Protein AF-A0A524M141-F1 (afdb_monomer_lite)

Secondary structure (DSSP, 8-state):
-HHHHHHTTPPPSS--SHHHHHHHHHHHHHHHHHHHHHS---TTTTHHHHHHHHHHHHHHHHHHHHHHHHHH-STTHHHHHHHHHHHHHHHHHHHHHHHHHHHHHHHHHSS----S-SS--S--GGGGG---

Foldseek 3Di:
DVLVVLCPPPDDPDDDDLLVVLQVLLVVLLVQLVCLQPVVDCPCLQVLLVSLLVLVVSLVVLLVVLVVVCVPDVPCVSVSVSSNVSSVVSSVSSVVSQVSNQVSCCVNPVDGDHGNPPRDDDDPCVVVVPPD

Sequence (132 aa):
MEIVTLSDGLDHFKDLVSLPYLSEIATTALSVSVRAVLEEDLSEIDELEKLEAQSDNEATEMFQEIATYLNNRRDISNIAMLYVIVGRYFERAADQAIRIAESAIYLVTGERKKLGFAYKGVDDISDLLIDI

pLDDT: mean 87.93, std 16.06, range [34.84, 98.38]

Radius of gyration: 16.92 Å; chains: 1; bounding box: 42×27×49 Å

Structure (mmCIF, N/CA/C/O backbone):
data_AF-A0A524M141-F1
#
_entry.id   AF-A0A524M141-F1
#
loop_
_atom_site.group_PDB
_atom_site.id
_atom_site.type_symbol
_atom_site.label_atom_id
_atom_site.label_alt_id
_atom_site.label_comp_id
_atom_site.label_asym_id
_atom_site.label_entity_id
_atom_site.label_seq_id
_atom_site.pdbx_PDB_ins_code
_atom_site.Cartn_x
_atom_site.Cartn_y
_atom_site.Cartn_z
_atom_site.occupancy
_atom_site.B_iso_or_equiv
_atom_site.auth_seq_id
_atom_site.auth_comp_id
_atom_site.auth_asym_id
_atom_site.auth_atom_id
_atom_site.pdbx_PDB_model_num
ATOM 1 N N . MET A 1 1 ? -8.274 6.516 -15.234 1.00 59.88 1 MET A N 1
ATOM 2 C CA . MET A 1 1 ? -8.109 6.218 -16.677 1.00 59.88 1 MET A CA 1
ATOM 3 C C . MET A 1 1 ? -6.823 6.804 -17.250 1.00 59.88 1 MET A C 1
ATOM 5 O O . MET A 1 1 ? -6.236 6.158 -18.097 1.00 59.88 1 MET A O 1
ATOM 9 N N . GLU A 1 2 ? -6.343 7.953 -16.768 1.00 81.00 2 GLU A N 1
ATOM 10 C CA . GLU A 1 2 ? -5.167 8.641 -17.328 1.00 81.00 2 GLU A CA 1
ATOM 11 C C . GLU A 1 2 ? -3.862 7.818 -17.313 1.00 81.00 2 GLU A C 1
ATOM 13 O O . GLU A 1 2 ? -3.224 7.702 -18.350 1.00 81.00 2 GLU A O 1
ATOM 18 N N . ILE A 1 3 ? -3.504 7.157 -16.201 1.00 81.31 3 ILE A N 1
ATOM 19 C CA . ILE A 1 3 ? -2.266 6.346 -16.114 1.00 81.31 3 ILE A CA 1
ATOM 20 C C . ILE A 1 3 ? -2.254 5.178 -17.107 1.00 81.31 3 ILE A C 1
ATOM 22 O O . ILE A 1 3 ? -1.228 4.927 -17.726 1.00 81.31 3 ILE A O 1
ATOM 26 N N . VAL A 1 4 ? -3.389 4.493 -17.287 1.00 83.00 4 VAL A N 1
ATOM 27 C CA . VAL A 1 4 ? -3.504 3.366 -18.229 1.00 83.00 4 VAL A CA 1
ATOM 28 C C . VAL A 1 4 ? -3.245 3.842 -19.657 1.00 83.00 4 VAL A C 1
ATOM 30 O O . VAL A 1 4 ? -2.491 3.209 -20.389 1.00 83.00 4 VAL A O 1
ATOM 33 N N . THR A 1 5 ? -3.807 4.996 -20.026 1.00 88.31 5 THR A N 1
ATOM 34 C CA . THR A 1 5 ? -3.548 5.630 -21.321 1.00 88.31 5 THR A CA 1
ATOM 35 C C . THR A 1 5 ? -2.087 6.063 -21.462 1.00 88.31 5 THR A C 1
ATOM 37 O O . THR A 1 5 ? -1.504 5.888 -22.523 1.00 88.31 5 THR A O 1
ATOM 40 N N . LEU A 1 6 ? -1.477 6.608 -20.404 1.00 88.12 6 LEU A N 1
ATOM 41 C CA . LEU A 1 6 ? -0.068 7.024 -20.412 1.00 88.12 6 LEU A CA 1
ATOM 42 C C . LEU A 1 6 ? 0.908 5.843 -20.507 1.00 88.12 6 LEU A C 1
ATOM 44 O O . LEU A 1 6 ? 2.019 6.018 -21.004 1.00 88.12 6 LEU A O 1
ATOM 48 N N . SER A 1 7 ? 0.511 4.661 -20.030 1.00 88.25 7 SER A N 1
ATOM 49 C CA . SER A 1 7 ? 1.294 3.428 -20.158 1.00 88.25 7 SER A CA 1
ATOM 50 C C . SER A 1 7 ? 1.080 2.689 -21.479 1.00 88.25 7 SER A C 1
ATOM 52 O O . SER A 1 7 ? 1.801 1.731 -21.747 1.00 88.25 7 SER A O 1
ATOM 54 N N . ASP A 1 8 ? 0.098 3.091 -22.289 1.00 90.88 8 ASP A N 1
ATOM 55 C CA . ASP A 1 8 ? -0.239 2.382 -23.522 1.00 90.88 8 ASP A CA 1
ATOM 56 C C . ASP A 1 8 ? 0.937 2.400 -24.512 1.00 90.88 8 ASP A C 1
ATOM 58 O O . ASP A 1 8 ? 1.545 3.439 -24.776 1.00 90.88 8 ASP A O 1
ATOM 62 N N . GLY A 1 9 ? 1.291 1.224 -25.031 1.00 87.31 9 GLY A N 1
ATOM 63 C CA . GLY A 1 9 ? 2.445 1.038 -25.914 1.00 87.31 9 GLY A CA 1
ATOM 64 C C . GLY A 1 9 ? 3.826 1.139 -25.246 1.00 87.31 9 GLY A C 1
ATOM 65 O O . GLY A 1 9 ? 4.826 1.111 -25.964 1.00 87.31 9 GLY A O 1
ATOM 66 N N . LEU A 1 10 ? 3.913 1.250 -23.914 1.00 91.06 10 LEU A N 1
ATOM 67 C CA . LEU A 1 10 ? 5.182 1.156 -23.186 1.00 91.06 10 LEU A CA 1
ATOM 68 C C . LEU A 1 10 ? 5.458 -0.285 -22.749 1.00 91.06 10 LEU A C 1
ATOM 70 O O . LEU A 1 10 ? 4.611 -0.934 -22.138 1.00 91.06 10 LEU A O 1
ATOM 74 N N . ASP A 1 11 ? 6.679 -0.755 -22.991 1.00 93.00 11 ASP A N 1
ATOM 75 C CA . ASP A 1 11 ? 7.111 -2.072 -22.532 1.00 93.00 11 ASP A CA 1
ATOM 76 C C . ASP A 1 11 ? 7.478 -2.056 -21.043 1.00 93.00 11 ASP A C 1
ATOM 78 O O . ASP A 1 11 ? 8.197 -1.178 -20.550 1.00 93.00 11 ASP A O 1
ATOM 82 N N . HIS A 1 12 ? 7.034 -3.084 -20.321 1.00 93.44 12 HIS A N 1
ATOM 83 C CA . HIS A 1 12 ? 7.474 -3.328 -18.954 1.00 93.44 12 HIS A CA 1
ATOM 84 C C . HIS A 1 12 ? 8.960 -3.716 -18.941 1.00 93.44 12 HIS A C 1
ATOM 86 O O . HIS A 1 12 ? 9.402 -4.595 -19.678 1.00 93.44 12 HIS A O 1
ATOM 92 N N . PHE A 1 13 ? 9.747 -3.072 -18.078 1.00 93.12 13 PHE A N 1
ATOM 93 C CA . PHE A 1 13 ? 11.193 -3.320 -17.968 1.00 93.12 13 PHE A CA 1
ATOM 94 C C . PHE A 1 13 ? 11.574 -4.306 -16.855 1.00 93.12 13 PHE A C 1
ATOM 96 O O . PHE A 1 13 ? 12.740 -4.686 -16.762 1.00 93.12 13 PHE A O 1
ATOM 103 N N . LYS A 1 14 ? 10.606 -4.682 -16.012 1.00 91.75 14 LYS A N 1
ATOM 104 C CA . LYS A 1 14 ? 10.712 -5.665 -14.928 1.00 91.75 14 LYS A CA 1
ATOM 105 C C . LYS A 1 14 ? 9.348 -6.312 -14.678 1.00 91.75 14 LYS A C 1
ATOM 107 O O . LYS A 1 14 ? 8.323 -5.737 -15.056 1.00 91.75 14 LYS A O 1
ATOM 112 N N . ASP A 1 15 ? 9.350 -7.445 -13.984 1.00 93.12 15 ASP A N 1
ATOM 113 C CA . ASP A 1 15 ? 8.129 -8.092 -13.506 1.00 93.12 15 ASP A CA 1
ATOM 114 C C . ASP A 1 15 ? 7.421 -7.233 -12.450 1.00 93.12 15 ASP A C 1
ATOM 116 O O . ASP A 1 15 ? 8.045 -6.612 -11.583 1.00 93.12 15 ASP A O 1
ATOM 120 N N . LEU A 1 16 ? 6.092 -7.203 -12.516 1.00 89.62 16 LEU A N 1
ATOM 121 C CA . LEU A 1 16 ? 5.255 -6.425 -11.609 1.00 89.62 16 LEU A CA 1
ATOM 122 C C . LEU A 1 16 ? 4.929 -7.240 -10.358 1.00 89.62 16 LEU A C 1
ATOM 124 O O . LEU A 1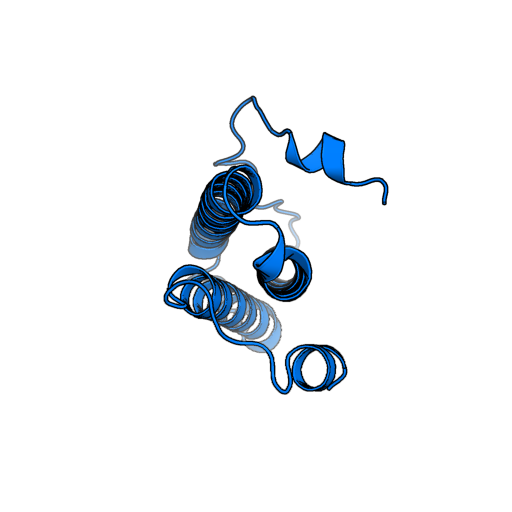 16 ? 3.871 -7.852 -10.279 1.00 89.62 16 LEU A O 1
ATOM 128 N N . VAL A 1 17 ? 5.841 -7.249 -9.387 1.00 95.06 17 VAL A N 1
ATOM 129 C CA . VAL A 1 17 ? 5.628 -7.915 -8.086 1.00 95.06 17 VAL A CA 1
ATOM 130 C C . VAL A 1 17 ? 5.182 -6.909 -7.021 1.00 95.06 17 VAL A C 1
ATOM 132 O O . VAL A 1 17 ? 4.150 -7.101 -6.384 1.00 95.06 17 VAL A O 1
ATOM 135 N N . SER A 1 18 ? 5.896 -5.786 -6.906 1.00 96.00 18 SER A N 1
ATOM 136 C CA . SER A 1 18 ? 5.634 -4.742 -5.906 1.00 96.00 18 SER A CA 1
ATOM 137 C C . SER A 1 18 ? 4.271 -4.069 -6.063 1.00 96.00 18 SER A C 1
ATOM 139 O O . SER A 1 18 ? 3.565 -3.859 -5.084 1.00 96.00 18 SER A O 1
ATOM 141 N N . LEU A 1 19 ? 3.861 -3.739 -7.297 1.00 96.50 19 LEU A N 1
ATOM 142 C CA . LEU A 1 19 ? 2.601 -3.017 -7.529 1.00 96.50 19 LEU A CA 1
ATOM 143 C C . LEU A 1 19 ? 1.360 -3.845 -7.155 1.00 96.50 19 LEU A C 1
ATOM 145 O O . LEU A 1 19 ? 0.506 -3.306 -6.450 1.00 96.50 19 LEU A O 1
ATOM 149 N N . PRO A 1 20 ? 1.230 -5.125 -7.564 1.00 97.50 20 PRO A N 1
ATOM 150 C CA . PRO A 1 20 ? 0.148 -5.970 -7.065 1.00 97.50 20 PRO A CA 1
ATOM 151 C C . PRO A 1 20 ? 0.162 -6.124 -5.544 1.00 97.50 20 PRO A C 1
ATOM 153 O O . PRO A 1 20 ? -0.889 -6.005 -4.925 1.00 97.50 20 PRO A O 1
ATOM 156 N N . TYR A 1 21 ? 1.335 -6.306 -4.933 1.00 97.88 21 TYR A N 1
ATOM 157 C CA . TYR A 1 21 ? 1.432 -6.463 -3.482 1.00 97.88 21 TYR A CA 1
ATOM 158 C C . TYR A 1 21 ? 0.996 -5.197 -2.722 1.00 97.88 21 TYR A C 1
ATOM 160 O O . TYR A 1 21 ? 0.158 -5.270 -1.824 1.00 97.88 21 TYR A O 1
ATOM 168 N N . LEU A 1 22 ? 1.450 -4.012 -3.145 1.00 97.81 22 LEU A N 1
ATOM 169 C CA . LEU A 1 22 ? 0.976 -2.730 -2.607 1.00 97.81 22 LEU A CA 1
ATOM 170 C C . LEU A 1 22 ? -0.542 -2.551 -2.793 1.00 97.81 22 LEU A C 1
ATOM 172 O O . LEU A 1 22 ? -1.227 -2.061 -1.894 1.00 97.81 22 LEU A O 1
ATOM 176 N N . SER A 1 23 ? -1.089 -2.985 -3.934 1.00 98.06 23 SER A N 1
ATOM 177 C CA . SER A 1 23 ? -2.537 -2.973 -4.181 1.00 98.06 23 SER A CA 1
ATOM 178 C C . SER A 1 23 ? -3.302 -3.860 -3.199 1.00 98.06 23 SER A C 1
ATOM 180 O O . SER A 1 23 ? -4.383 -3.478 -2.741 1.00 98.06 23 SER A O 1
ATOM 182 N N . GLU A 1 24 ? -2.778 -5.044 -2.884 1.00 98.38 24 GLU A N 1
ATOM 183 C CA . GLU A 1 24 ? -3.375 -5.969 -1.918 1.00 98.38 24 GLU A CA 1
ATOM 184 C C . GLU A 1 24 ? -3.362 -5.381 -0.505 1.00 98.38 24 GLU A C 1
ATOM 186 O O . GLU A 1 24 ? -4.397 -5.399 0.170 1.00 98.38 24 GLU A O 1
ATOM 191 N N . ILE A 1 25 ? -2.241 -4.785 -0.086 1.00 98.00 25 ILE A N 1
ATOM 192 C CA . ILE A 1 25 ? -2.123 -4.097 1.206 1.00 98.00 25 ILE A CA 1
ATOM 193 C C . ILE A 1 25 ? -3.163 -2.976 1.309 1.00 98.00 25 ILE A C 1
ATOM 195 O O . ILE A 1 25 ? -3.959 -2.956 2.251 1.00 98.00 25 ILE A O 1
ATOM 199 N N . ALA A 1 26 ? -3.216 -2.082 0.316 1.00 97.94 26 ALA A N 1
ATOM 200 C CA . ALA A 1 26 ? -4.147 -0.956 0.306 1.00 97.94 26 ALA A CA 1
ATOM 201 C C . ALA A 1 26 ? -5.615 -1.412 0.350 1.00 97.94 26 ALA A C 1
ATOM 203 O O . ALA A 1 26 ? -6.423 -0.873 1.108 1.00 97.94 26 ALA A O 1
ATOM 204 N N . THR A 1 27 ? -5.963 -2.440 -0.429 1.00 98.25 27 THR A N 1
ATOM 205 C CA . THR A 1 27 ? -7.329 -2.988 -0.467 1.00 98.25 27 THR A CA 1
ATOM 206 C C . THR A 1 27 ? -7.707 -3.648 0.859 1.00 98.25 27 THR A C 1
ATOM 208 O O . THR A 1 27 ? -8.841 -3.505 1.324 1.00 98.25 27 THR A O 1
ATOM 211 N N . THR A 1 28 ? -6.760 -4.334 1.499 1.00 98.19 28 THR A N 1
ATOM 212 C CA . THR A 1 28 ? -6.966 -4.967 2.807 1.00 98.19 28 THR A CA 1
ATOM 213 C C . THR A 1 28 ? -7.164 -3.915 3.894 1.00 98.19 28 THR A C 1
ATOM 215 O O . THR A 1 28 ? -8.151 -3.979 4.625 1.00 98.19 28 THR A O 1
ATOM 218 N N . ALA A 1 29 ? -6.305 -2.893 3.948 1.00 97.44 29 ALA A N 1
ATOM 219 C CA . ALA A 1 29 ? -6.428 -1.800 4.910 1.00 97.44 29 ALA A CA 1
ATOM 220 C C . ALA A 1 29 ? -7.778 -1.070 4.773 1.00 97.44 29 ALA A C 1
ATOM 222 O O . ALA A 1 29 ? -8.481 -0.836 5.762 1.00 97.44 29 ALA A O 1
ATOM 223 N N . LEU A 1 30 ? -8.197 -0.780 3.535 1.00 97.75 30 LEU A N 1
ATOM 224 C CA . LEU A 1 30 ? -9.517 -0.210 3.254 1.00 97.75 30 LEU A CA 1
ATOM 225 C C . LEU A 1 30 ? -10.652 -1.126 3.722 1.00 97.75 30 LEU A C 1
ATOM 227 O O . LEU A 1 30 ? -11.592 -0.649 4.347 1.00 97.75 30 LEU A O 1
ATOM 231 N N . SER A 1 31 ? -10.556 -2.433 3.483 1.00 98.00 31 SER A N 1
ATOM 232 C CA . SER A 1 31 ? -11.583 -3.392 3.912 1.00 98.00 31 SER A CA 1
ATOM 233 C C . SER A 1 31 ? -11.735 -3.425 5.436 1.00 98.00 31 SER A C 1
ATOM 235 O O . SER A 1 31 ? -12.854 -3.338 5.942 1.00 98.00 31 SER A O 1
ATOM 237 N N . VAL A 1 32 ? -10.617 -3.467 6.170 1.00 97.69 32 VAL A N 1
ATOM 238 C CA . VAL A 1 32 ? -10.608 -3.436 7.641 1.00 97.69 32 VAL A CA 1
ATOM 239 C C . VAL A 1 32 ? -11.200 -2.126 8.163 1.00 97.69 32 VAL A C 1
ATOM 241 O O . VAL A 1 32 ? -12.076 -2.151 9.025 1.00 97.69 32 VAL A O 1
ATOM 244 N N . SER A 1 33 ? -10.776 -0.982 7.617 1.00 96.94 33 SER A N 1
ATOM 245 C CA . SER A 1 33 ? -11.269 0.333 8.049 1.00 96.94 33 SER A CA 1
ATOM 246 C C . SER A 1 33 ? -12.759 0.548 7.755 1.00 96.94 33 SER A C 1
ATOM 248 O O . SER A 1 33 ? -13.478 1.087 8.594 1.00 96.94 33 SER A O 1
ATOM 250 N N . VAL A 1 34 ? -13.258 0.081 6.605 1.00 97.19 34 VAL A N 1
ATOM 251 C CA . VAL A 1 34 ? -14.687 0.142 6.263 1.00 97.19 34 VAL A CA 1
ATOM 252 C C . VAL A 1 34 ? -15.507 -0.735 7.202 1.00 97.19 34 VAL A C 1
ATOM 254 O O . VAL A 1 34 ? -16.536 -0.276 7.698 1.00 97.19 34 VAL A O 1
ATOM 257 N N . ARG A 1 35 ? -15.050 -1.960 7.492 1.00 97.62 35 ARG A N 1
ATOM 258 C CA . ARG A 1 35 ? -15.723 -2.845 8.453 1.00 97.62 35 ARG A CA 1
ATOM 259 C C . ARG A 1 35 ? -15.773 -2.213 9.846 1.00 97.62 35 ARG A C 1
ATOM 261 O O . ARG A 1 35 ? -16.840 -2.177 10.449 1.00 97.62 35 ARG A O 1
ATOM 268 N N . ALA A 1 36 ? -14.668 -1.624 10.305 1.00 97.31 36 ALA A N 1
ATOM 269 C CA . ALA A 1 36 ? -14.605 -0.926 11.589 1.00 97.31 36 ALA A CA 1
ATOM 270 C C . ALA A 1 36 ? -15.632 0.212 11.704 1.00 9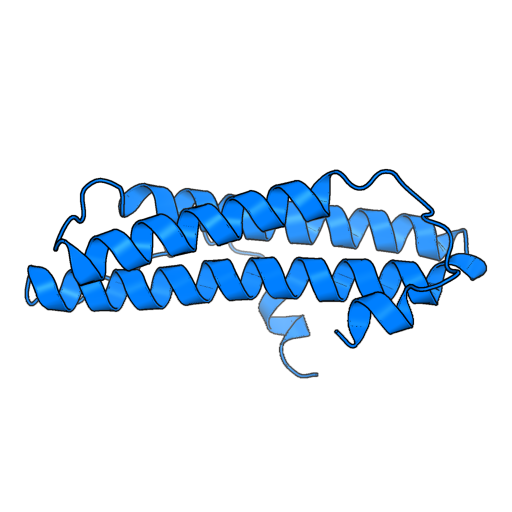7.31 36 ALA A C 1
ATOM 272 O O . ALA A 1 36 ? -16.209 0.414 12.769 1.00 97.31 36 ALA A O 1
ATOM 273 N N . VAL A 1 37 ? -15.888 0.944 10.614 1.00 96.62 37 VAL A N 1
ATOM 274 C CA . VAL A 1 37 ? -16.889 2.022 10.596 1.00 96.62 37 VAL A CA 1
ATOM 275 C C . VAL A 1 37 ? -18.318 1.486 10.511 1.00 96.62 37 VAL A C 1
ATOM 277 O O . VAL A 1 37 ? -19.189 1.972 11.226 1.00 96.62 37 VAL A O 1
ATOM 280 N N . LEU A 1 38 ? -18.590 0.554 9.594 1.00 97.38 38 LEU A N 1
ATOM 281 C CA . LEU A 1 38 ? -19.961 0.139 9.273 1.00 97.38 38 LEU A CA 1
ATOM 282 C C . LEU A 1 38 ? -20.526 -0.893 10.247 1.00 97.38 38 LEU A C 1
ATOM 284 O O . LEU A 1 38 ? -21.734 -0.916 10.472 1.00 97.38 38 LEU A O 1
ATOM 288 N N . GLU A 1 39 ? -19.665 -1.751 10.785 1.00 97.75 39 GLU A N 1
ATOM 289 C CA . GLU A 1 39 ? -20.046 -2.870 11.651 1.00 97.75 39 GLU A CA 1
ATOM 290 C C . GLU A 1 39 ? -19.610 -2.655 13.104 1.00 97.75 39 GLU A C 1
ATOM 292 O O . GLU A 1 39 ? -19.871 -3.509 13.946 1.00 97.75 39 GLU A O 1
ATOM 297 N N . GLU A 1 40 ? -18.947 -1.530 13.402 1.00 97.00 40 GLU A N 1
ATOM 298 C CA . GLU A 1 40 ? -18.356 -1.232 14.716 1.00 97.00 40 GLU A CA 1
ATOM 299 C C . GLU A 1 40 ? -17.345 -2.306 15.182 1.00 97.00 40 GLU A C 1
ATOM 301 O O . GLU A 1 40 ? -17.033 -2.429 16.368 1.00 97.00 40 GLU A O 1
ATOM 306 N N . ASP A 1 41 ? -16.802 -3.086 14.239 1.00 96.88 41 ASP A N 1
ATOM 307 C CA . ASP A 1 41 ? -15.886 -4.194 14.505 1.00 96.88 41 ASP A CA 1
ATOM 308 C C . ASP A 1 41 ? -14.419 -3.749 14.427 1.00 96.88 41 ASP A C 1
ATOM 310 O O . ASP A 1 41 ? -13.838 -3.589 13.351 1.00 96.88 41 ASP A O 1
ATOM 314 N N . LEU A 1 42 ? -13.804 -3.585 15.599 1.00 95.81 42 LEU A N 1
ATOM 315 C CA . LEU A 1 42 ? -12.401 -3.193 15.747 1.00 95.81 42 LEU A CA 1
ATOM 316 C C . LEU A 1 42 ? -11.435 -4.390 15.858 1.00 95.81 42 LEU A C 1
ATOM 318 O O . LEU A 1 42 ? -10.265 -4.191 16.178 1.00 95.81 42 LEU A O 1
ATOM 322 N N . SER A 1 43 ? -11.892 -5.627 15.630 1.00 95.00 43 SER A N 1
ATOM 323 C CA . SER A 1 43 ? -11.118 -6.849 15.917 1.00 95.00 43 SER A CA 1
ATOM 324 C C . SER A 1 43 ? -9.798 -6.980 15.148 1.00 95.00 43 SER A C 1
ATOM 326 O O . SER A 1 43 ? -8.854 -7.570 15.666 1.00 95.00 43 SER A O 1
ATOM 328 N N . GLU A 1 44 ? -9.705 -6.406 13.948 1.00 94.62 44 GLU A N 1
ATOM 329 C CA . GLU A 1 44 ? -8.503 -6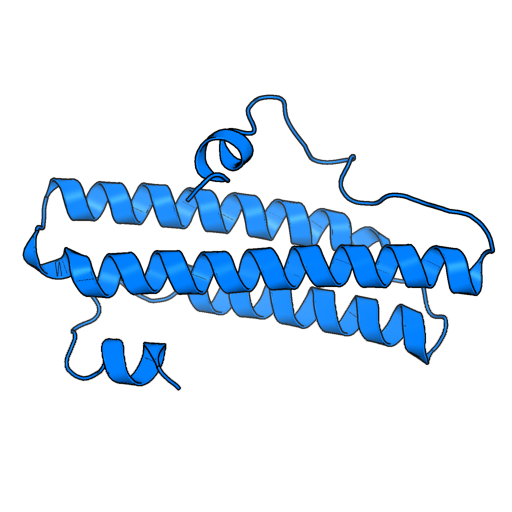.460 13.099 1.00 94.62 44 GLU A CA 1
ATOM 330 C C . GLU A 1 44 ? -7.761 -5.115 13.026 1.00 94.62 44 GLU A C 1
ATOM 332 O O . GLU A 1 44 ? -6.906 -4.915 12.166 1.00 94.62 44 GLU A O 1
ATOM 337 N N . ILE A 1 45 ? -8.073 -4.160 13.908 1.00 91.50 45 ILE A N 1
ATOM 338 C CA . ILE A 1 45 ? -7.528 -2.803 13.785 1.00 91.50 45 ILE A CA 1
ATOM 339 C C . ILE A 1 45 ? -6.018 -2.725 14.022 1.00 91.50 45 ILE A C 1
ATOM 341 O O . ILE A 1 45 ? -5.349 -1.880 13.434 1.00 91.50 45 ILE A O 1
ATOM 345 N N . ASP A 1 46 ? -5.478 -3.624 14.846 1.00 89.31 46 ASP A N 1
ATOM 346 C CA . ASP A 1 46 ? -4.044 -3.682 15.130 1.00 89.31 46 ASP A CA 1
ATOM 347 C C . ASP A 1 46 ? -3.242 -4.233 13.928 1.00 89.31 46 ASP A C 1
ATOM 349 O O . ASP A 1 46 ? -2.052 -3.947 13.803 1.00 89.31 46 ASP A O 1
ATOM 353 N N . GLU A 1 47 ? -3.877 -4.944 12.982 1.00 90.88 47 GLU A N 1
ATOM 354 C CA . GLU A 1 47 ? -3.207 -5.376 11.742 1.00 90.88 47 GLU A CA 1
ATOM 355 C C . GLU A 1 47 ? -2.903 -4.194 10.808 1.00 90.88 47 GLU A C 1
ATOM 357 O O . GLU A 1 47 ? -1.988 -4.279 9.989 1.00 90.88 47 GLU A O 1
ATOM 362 N N . LEU A 1 48 ? -3.617 -3.069 10.942 1.00 92.50 48 LEU A N 1
ATOM 363 C CA . LEU A 1 48 ? -3.389 -1.891 10.103 1.00 92.50 48 LEU A CA 1
ATOM 364 C C . LEU A 1 48 ? -1.986 -1.302 10.283 1.00 92.50 48 LEU A C 1
ATOM 366 O O . LEU A 1 48 ? -1.381 -0.905 9.294 1.00 92.50 48 LEU A O 1
ATOM 370 N N . GLU A 1 49 ? -1.439 -1.298 11.503 1.00 88.31 49 GLU A N 1
ATOM 371 C CA . GLU A 1 49 ? -0.085 -0.772 11.760 1.00 88.31 49 GLU A CA 1
ATOM 372 C C . GLU A 1 49 ? 0.995 -1.625 11.082 1.00 88.31 49 GLU A C 1
ATOM 374 O O . GLU A 1 49 ? 2.012 -1.124 10.603 1.00 88.31 49 GLU A O 1
ATOM 379 N N . LYS A 1 50 ? 0.764 -2.938 11.013 1.00 90.50 50 LYS A N 1
ATOM 380 C CA . LYS A 1 50 ? 1.651 -3.864 10.311 1.00 90.50 50 LYS A CA 1
ATOM 381 C C . LYS A 1 50 ? 1.559 -3.674 8.799 1.00 90.50 50 LYS A C 1
ATOM 383 O O . LYS A 1 50 ? 2.590 -3.679 8.130 1.00 90.50 50 LYS A O 1
ATOM 388 N N . LEU A 1 51 ? 0.346 -3.510 8.270 1.00 93.12 51 LEU A N 1
ATOM 389 C CA . LEU A 1 51 ? 0.116 -3.243 6.850 1.00 93.12 51 LEU A CA 1
ATOM 390 C C . LEU A 1 51 ? 0.747 -1.912 6.413 1.00 93.12 51 LEU A C 1
ATOM 392 O O . LEU A 1 51 ? 1.343 -1.859 5.341 1.00 93.12 51 LEU A O 1
ATOM 396 N N . GLU A 1 52 ? 0.687 -0.875 7.251 1.00 89.12 52 GLU A N 1
ATOM 397 C CA . GLU A 1 52 ? 1.366 0.412 7.030 1.00 89.12 52 GLU A CA 1
ATOM 398 C C . GLU A 1 52 ? 2.875 0.222 6.869 1.00 89.12 52 GLU A C 1
ATOM 400 O O . GLU A 1 52 ? 3.444 0.550 5.830 1.00 89.12 52 GLU A O 1
ATOM 405 N N . ALA A 1 53 ? 3.511 -0.418 7.855 1.00 89.19 53 ALA A N 1
ATOM 406 C CA . ALA A 1 53 ? 4.947 -0.665 7.828 1.00 89.19 53 ALA A CA 1
ATOM 407 C C . ALA A 1 53 ? 5.367 -1.515 6.615 1.00 89.19 53 ALA A C 1
ATOM 409 O O . ALA A 1 53 ? 6.438 -1.313 6.046 1.00 89.19 53 ALA A O 1
ATOM 410 N N . GLN A 1 54 ? 4.540 -2.480 6.204 1.00 93.62 54 GLN A N 1
ATOM 411 C CA . GLN A 1 54 ? 4.784 -3.271 4.995 1.00 93.62 54 GLN A CA 1
ATOM 412 C C . GLN A 1 54 ? 4.666 -2.428 3.721 1.00 93.62 54 GLN A C 1
ATOM 414 O O . GLN A 1 54 ? 5.513 -2.561 2.840 1.00 93.62 54 GLN A O 1
ATOM 419 N N . SER A 1 55 ? 3.656 -1.559 3.638 1.00 94.00 55 SER A N 1
ATOM 420 C CA . SER A 1 55 ? 3.455 -0.643 2.512 1.00 94.00 55 SER A CA 1
ATOM 421 C C . SER A 1 55 ? 4.644 0.304 2.340 1.00 94.00 55 SER A C 1
ATOM 423 O O . SER A 1 55 ? 5.180 0.420 1.238 1.00 94.00 55 SER A O 1
ATOM 425 N N . ASP A 1 56 ? 5.094 0.934 3.426 1.00 89.62 56 ASP A N 1
ATOM 426 C CA . ASP A 1 56 ? 6.209 1.888 3.407 1.00 89.62 56 ASP A CA 1
ATOM 427 C C . ASP A 1 56 ? 7.526 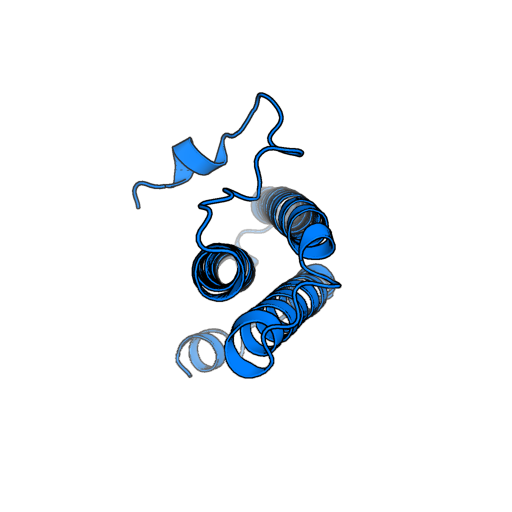1.226 2.989 1.00 89.62 56 ASP A C 1
ATOM 429 O O . ASP A 1 56 ? 8.267 1.754 2.149 1.00 89.62 56 ASP A O 1
ATOM 433 N N . ASN A 1 57 ? 7.803 0.041 3.541 1.00 93.12 57 ASN A N 1
ATOM 434 C CA . ASN A 1 57 ? 8.998 -0.725 3.201 1.00 93.12 57 ASN A CA 1
ATOM 435 C C . ASN A 1 57 ? 8.984 -1.149 1.728 1.00 93.12 57 ASN A C 1
ATOM 437 O O . ASN A 1 57 ? 9.950 -0.885 1.014 1.00 93.12 57 ASN A O 1
ATOM 441 N N . GLU A 1 58 ? 7.884 -1.730 1.242 1.00 95.88 58 GLU A N 1
ATOM 442 C CA . GLU A 1 58 ? 7.776 -2.167 -0.155 1.00 95.88 58 GLU A CA 1
ATOM 443 C C . GLU A 1 58 ? 7.876 -0.983 -1.129 1.00 95.88 58 GLU A C 1
ATOM 445 O O . GLU A 1 58 ? 8.568 -1.062 -2.145 1.00 95.88 58 GLU A O 1
ATOM 450 N N . ALA A 1 59 ? 7.233 0.149 -0.821 1.00 92.50 59 ALA A N 1
ATOM 451 C CA . ALA A 1 59 ? 7.327 1.350 -1.647 1.00 92.50 59 ALA A CA 1
ATOM 452 C C . ALA A 1 59 ? 8.770 1.883 -1.713 1.00 92.50 59 ALA A C 1
ATOM 454 O O . ALA A 1 59 ? 9.232 2.298 -2.783 1.00 92.50 59 ALA A O 1
ATOM 455 N N . THR A 1 60 ? 9.494 1.831 -0.591 1.00 93.06 60 THR A N 1
ATOM 456 C CA . THR A 1 60 ? 10.903 2.234 -0.501 1.00 93.06 60 THR A CA 1
ATOM 457 C C . THR A 1 60 ? 11.807 1.302 -1.306 1.00 93.06 60 THR A C 1
ATOM 459 O O . THR A 1 60 ? 12.613 1.776 -2.112 1.00 93.06 60 THR A O 1
ATOM 462 N N . GLU A 1 61 ? 11.658 -0.013 -1.139 1.00 94.94 61 GLU A N 1
ATOM 463 C CA . GLU A 1 61 ? 12.431 -1.018 -1.876 1.00 94.94 61 GLU A CA 1
ATOM 464 C C . GLU A 1 61 ? 12.183 -0.910 -3.384 1.00 94.94 61 GLU A C 1
ATOM 466 O O . GLU A 1 61 ? 13.133 -0.824 -4.170 1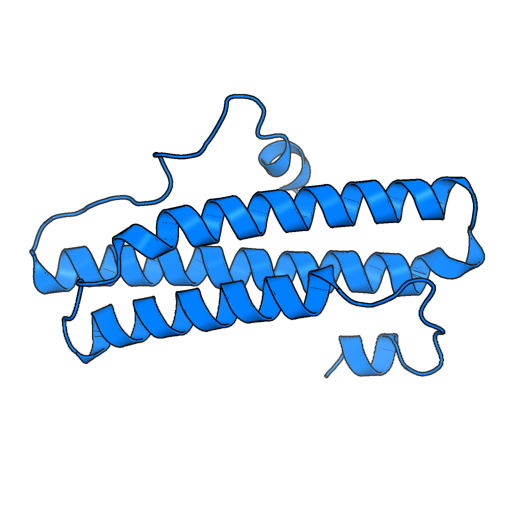.00 94.94 61 GLU A O 1
ATOM 471 N N . MET A 1 62 ? 10.915 -0.795 -3.796 1.00 95.75 62 MET A N 1
ATOM 472 C CA . MET A 1 62 ? 10.546 -0.615 -5.198 1.00 95.75 62 MET A CA 1
ATOM 473 C C . MET A 1 62 ? 11.183 0.652 -5.787 1.00 95.75 62 MET A C 1
ATOM 475 O O . MET A 1 62 ? 11.706 0.621 -6.904 1.00 95.75 62 MET A O 1
ATOM 479 N N . PHE A 1 63 ? 11.170 1.772 -5.057 1.00 95.38 63 PHE A N 1
ATOM 480 C CA . PHE A 1 63 ? 11.789 3.014 -5.519 1.00 95.38 63 PHE A CA 1
ATOM 481 C C . PHE A 1 63 ? 13.306 2.867 -5.710 1.00 95.38 63 PHE A C 1
ATOM 483 O O . PHE A 1 63 ? 13.838 3.269 -6.749 1.00 95.38 63 PHE A O 1
ATOM 490 N N . GLN A 1 64 ? 14.005 2.264 -4.744 1.00 95.50 64 GLN A N 1
ATOM 491 C CA . GLN A 1 64 ? 15.453 2.035 -4.821 1.00 95.50 64 GLN A CA 1
ATOM 492 C C . GLN A 1 64 ? 15.829 1.115 -5.991 1.00 95.50 64 GLN A C 1
ATOM 494 O O . GLN A 1 64 ? 16.810 1.361 -6.706 1.00 95.50 64 GLN A O 1
ATOM 499 N N . GLU A 1 65 ? 15.028 0.079 -6.236 1.00 95.25 65 GLU A N 1
ATOM 500 C CA . GLU A 1 65 ? 15.211 -0.819 -7.371 1.00 95.25 65 GLU A CA 1
ATOM 501 C C . GLU A 1 65 ? 15.030 -0.072 -8.704 1.00 95.25 65 GLU A C 1
ATOM 503 O O . GLU A 1 65 ? 15.887 -0.149 -9.589 1.00 95.25 65 GLU A O 1
ATOM 508 N N . ILE A 1 66 ? 13.963 0.724 -8.837 1.00 95.69 66 ILE A N 1
ATOM 509 C CA . ILE A 1 66 ? 13.703 1.544 -10.029 1.00 95.69 66 ILE A CA 1
ATOM 510 C C . ILE A 1 66 ? 14.848 2.538 -10.275 1.00 95.69 66 ILE A C 1
ATOM 512 O O . ILE A 1 66 ? 15.322 2.661 -11.408 1.00 95.69 66 ILE A O 1
ATOM 516 N N . ALA A 1 67 ? 15.345 3.204 -9.230 1.00 95.19 67 ALA A N 1
ATOM 517 C CA . ALA A 1 67 ? 16.491 4.106 -9.332 1.00 95.19 67 ALA A CA 1
ATOM 518 C C . ALA A 1 67 ? 17.747 3.379 -9.851 1.00 95.19 67 ALA A C 1
ATOM 520 O O . ALA A 1 67 ? 18.479 3.905 -10.694 1.00 95.19 67 ALA A O 1
ATOM 521 N N . THR A 1 68 ? 17.961 2.134 -9.418 1.00 95.56 68 THR A N 1
ATOM 522 C CA . THR A 1 68 ? 19.069 1.291 -9.891 1.00 95.56 68 THR A CA 1
ATOM 523 C C . THR A 1 68 ? 18.951 0.961 -11.382 1.00 95.56 68 THR A C 1
ATOM 525 O O . THR A 1 68 ? 19.954 1.010 -12.103 1.00 95.56 68 THR A O 1
ATOM 528 N N . TYR A 1 69 ? 17.743 0.689 -11.885 1.00 95.56 69 TYR A N 1
ATOM 529 C CA . TYR A 1 69 ? 17.529 0.511 -13.325 1.00 95.56 69 TYR A CA 1
ATOM 530 C C . TYR A 1 69 ? 17.796 1.799 -14.113 1.00 95.56 69 TYR A C 1
ATOM 532 O O . TYR A 1 69 ? 18.488 1.757 -15.135 1.00 95.56 69 TYR A O 1
ATOM 540 N N . LEU A 1 70 ? 17.310 2.946 -13.628 1.00 95.31 70 LEU A N 1
ATOM 541 C CA . LEU A 1 70 ? 17.458 4.242 -14.304 1.00 95.31 70 LEU A CA 1
ATOM 542 C C . LEU A 1 70 ? 18.914 4.713 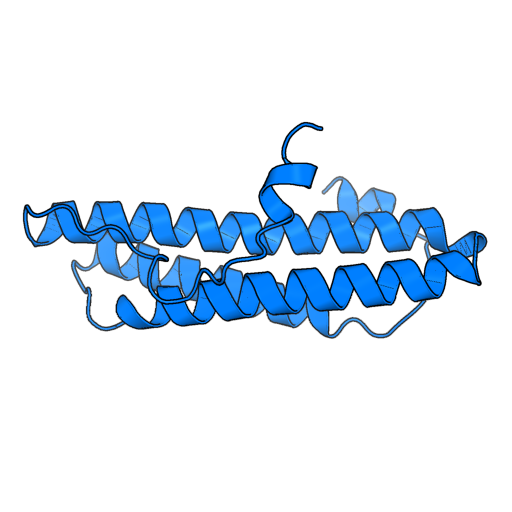-14.413 1.00 95.31 70 LEU A C 1
ATOM 544 O O . LEU A 1 70 ? 19.270 5.388 -15.381 1.00 95.31 70 LEU A O 1
ATOM 548 N N . ASN A 1 71 ? 19.781 4.300 -13.484 1.00 95.06 71 ASN A N 1
ATOM 549 C CA . ASN A 1 71 ? 21.221 4.564 -13.568 1.00 95.06 71 ASN A CA 1
ATOM 550 C C . ASN A 1 71 ? 21.874 3.936 -14.811 1.00 95.06 71 ASN A C 1
ATOM 552 O O . ASN A 1 71 ? 22.865 4.461 -15.316 1.00 95.06 71 ASN A O 1
ATOM 556 N N . ASN A 1 72 ? 21.315 2.834 -15.319 1.00 93.50 72 ASN A N 1
ATOM 557 C CA . ASN A 1 72 ? 21.880 2.066 -16.431 1.00 93.50 72 ASN A CA 1
ATOM 558 C C . ASN A 1 72 ? 21.053 2.166 -17.723 1.00 93.50 72 ASN A C 1
ATOM 560 O O . ASN A 1 72 ? 21.575 1.902 -18.807 1.00 93.50 72 ASN A O 1
ATOM 564 N N . ARG A 1 73 ? 19.772 2.547 -17.632 1.00 93.25 73 ARG A N 1
ATOM 565 C CA . ARG A 1 73 ? 18.827 2.590 -18.755 1.00 93.25 73 ARG A CA 1
ATOM 566 C C . ARG A 1 73 ? 17.994 3.865 -18.734 1.00 93.25 73 ARG A C 1
ATOM 568 O O . ARG A 1 73 ? 17.180 4.072 -17.843 1.00 93.25 73 ARG A O 1
ATOM 575 N N . ARG A 1 74 ? 18.160 4.710 -19.754 1.00 90.69 74 ARG A N 1
ATOM 576 C CA . ARG A 1 74 ? 17.387 5.961 -19.895 1.00 90.69 74 ARG A CA 1
ATOM 577 C C . ARG A 1 74 ? 16.077 5.782 -20.661 1.00 90.69 74 ARG A C 1
ATOM 579 O O . ARG A 1 74 ? 15.165 6.588 -20.500 1.00 90.69 74 ARG A O 1
ATOM 586 N N . ASP A 1 75 ? 15.977 4.735 -21.471 1.00 93.94 75 ASP A N 1
ATOM 587 C CA . ASP A 1 75 ? 14.833 4.418 -22.333 1.00 93.94 75 ASP A CA 1
ATOM 588 C C . ASP A 1 75 ? 13.575 3.995 -21.555 1.00 93.94 75 ASP A C 1
ATOM 590 O O . ASP A 1 75 ? 12.472 4.076 -22.081 1.00 93.94 75 ASP A O 1
ATOM 594 N N . ILE A 1 76 ? 13.722 3.622 -20.281 1.00 95.69 76 ILE A N 1
ATOM 595 C CA . ILE A 1 76 ? 12.623 3.170 -19.412 1.00 95.69 76 ILE A CA 1
ATOM 596 C C . ILE A 1 76 ? 12.008 4.288 -18.552 1.00 95.69 76 ILE A C 1
ATOM 598 O O . ILE A 1 76 ? 11.108 4.022 -17.760 1.00 95.69 76 ILE A O 1
ATOM 602 N N . SER A 1 77 ? 12.494 5.531 -18.668 1.00 94.62 77 SER A N 1
ATOM 603 C CA . SER A 1 77 ? 12.186 6.613 -17.714 1.00 94.62 77 SER A CA 1
ATOM 604 C C . SER A 1 77 ? 10.685 6.868 -17.531 1.00 94.62 77 SER A C 1
ATOM 606 O O . SER A 1 77 ? 10.228 7.049 -16.404 1.00 94.62 77 SER A O 1
ATOM 608 N N . ASN A 1 78 ? 9.907 6.829 -18.617 1.00 94.56 78 ASN A N 1
ATOM 609 C CA . ASN A 1 78 ? 8.467 7.090 -18.564 1.00 94.56 78 ASN A CA 1
ATOM 610 C C . ASN A 1 78 ? 7.722 6.005 -17.775 1.00 94.56 78 ASN A C 1
ATOM 612 O O . ASN A 1 78 ? 7.018 6.315 -16.819 1.00 94.56 78 ASN A O 1
ATOM 616 N N . ILE A 1 79 ? 7.908 4.731 -18.136 1.00 95.56 79 ILE A N 1
ATOM 617 C CA . ILE A 1 79 ? 7.223 3.613 -17.473 1.00 95.56 79 ILE A CA 1
ATOM 618 C C . ILE A 1 79 ? 7.698 3.438 -16.021 1.00 95.56 79 ILE A C 1
ATOM 620 O O . ILE A 1 79 ? 6.891 3.166 -15.137 1.00 95.56 79 ILE A O 1
ATOM 624 N N . ALA A 1 80 ? 8.983 3.692 -15.749 1.00 95.69 80 ALA A N 1
ATOM 625 C CA . ALA A 1 80 ? 9.545 3.703 -14.401 1.00 95.69 80 ALA A CA 1
ATOM 626 C C . ALA A 1 80 ? 8.876 4.756 -13.506 1.00 95.69 80 ALA A C 1
ATOM 628 O O . ALA A 1 80 ? 8.499 4.454 -12.375 1.00 95.69 80 ALA A O 1
ATOM 629 N N . MET A 1 81 ? 8.672 5.972 -14.023 1.00 94.50 81 MET A N 1
ATOM 630 C CA . MET A 1 81 ? 7.967 7.025 -13.291 1.00 94.50 81 MET A CA 1
ATOM 631 C C . MET A 1 81 ? 6.508 6.644 -13.014 1.00 94.50 81 MET A C 1
ATOM 633 O O . MET A 1 81 ? 6.021 6.851 -11.904 1.00 94.50 81 MET A O 1
ATOM 637 N N . LEU A 1 82 ? 5.817 6.033 -13.985 1.00 95.62 82 LEU A N 1
ATOM 638 C CA . LEU A 1 82 ? 4.444 5.560 -13.786 1.00 95.62 82 LEU A CA 1
ATOM 639 C C . LEU A 1 82 ? 4.356 4.511 -12.670 1.00 95.62 82 LEU A C 1
ATOM 641 O O . LEU A 1 82 ? 3.430 4.574 -11.865 1.00 95.62 82 LEU A O 1
ATOM 645 N N . TYR A 1 83 ? 5.322 3.593 -12.563 1.00 95.81 83 TYR A N 1
ATOM 646 C CA . TYR A 1 83 ? 5.349 2.626 -11.459 1.00 95.81 83 TYR A CA 1
ATOM 647 C C . TYR A 1 83 ? 5.486 3.310 -10.102 1.00 95.81 83 TYR A C 1
ATOM 649 O O . TYR A 1 83 ? 4.730 2.992 -9.188 1.00 95.81 83 TYR A O 1
ATOM 657 N N . VAL A 1 84 ? 6.402 4.275 -9.973 1.00 94.44 84 VAL A N 1
ATOM 658 C CA . VAL A 1 84 ? 6.576 5.031 -8.722 1.00 94.44 84 VAL A CA 1
ATOM 659 C C . VAL A 1 84 ? 5.280 5.745 -8.339 1.00 94.44 84 VAL A C 1
ATOM 661 O O . VAL A 1 84 ? 4.844 5.643 -7.196 1.00 94.44 84 VAL A O 1
ATOM 664 N N . ILE A 1 85 ? 4.625 6.411 -9.294 1.00 94.50 85 ILE A N 1
ATOM 665 C CA . ILE A 1 85 ? 3.357 7.117 -9.058 1.00 94.50 85 ILE A CA 1
ATOM 666 C C . ILE A 1 85 ? 2.266 6.148 -8.583 1.00 94.50 85 ILE A C 1
ATOM 668 O O . ILE A 1 85 ? 1.590 6.422 -7.593 1.00 94.50 85 ILE A O 1
ATOM 672 N N . VAL A 1 86 ? 2.103 5.004 -9.254 1.00 95.81 86 VAL A N 1
ATOM 673 C CA . VAL A 1 86 ? 1.091 4.004 -8.877 1.00 95.81 86 VAL A CA 1
ATOM 674 C C . VAL A 1 86 ? 1.378 3.421 -7.493 1.00 95.81 86 VAL A C 1
ATOM 676 O O . VAL A 1 86 ? 0.463 3.346 -6.676 1.00 95.81 86 VAL A O 1
ATOM 679 N N . GLY A 1 87 ? 2.633 3.070 -7.194 1.00 95.19 87 GLY A N 1
ATOM 680 C CA . GLY A 1 87 ? 3.017 2.570 -5.871 1.00 95.19 87 GLY A CA 1
ATOM 681 C C . GLY A 1 87 ? 2.718 3.576 -4.759 1.00 95.19 87 GLY A C 1
ATOM 682 O O . GLY A 1 87 ? 2.118 3.216 -3.750 1.00 95.19 87 GLY A O 1
ATOM 683 N N . ARG A 1 88 ? 3.027 4.861 -4.981 1.00 91.25 88 ARG A N 1
ATOM 684 C CA . ARG A 1 88 ? 2.681 5.943 -4.045 1.00 91.25 88 ARG A CA 1
ATOM 685 C C . ARG A 1 88 ? 1.173 6.110 -3.866 1.00 91.25 88 ARG A C 1
ATOM 687 O O . ARG A 1 88 ? 0.730 6.434 -2.771 1.00 91.25 88 ARG A O 1
ATOM 694 N N . TYR A 1 89 ? 0.361 5.894 -4.901 1.00 95.06 89 TYR A N 1
ATOM 695 C CA . TYR A 1 89 ? -1.094 5.938 -4.735 1.00 95.06 89 TYR A CA 1
ATOM 696 C C . TYR A 1 89 ? -1.634 4.800 -3.873 1.00 95.06 89 TYR A C 1
ATOM 698 O O . TYR A 1 89 ? -2.575 5.037 -3.116 1.00 95.06 89 TYR A O 1
ATOM 706 N N . PHE A 1 90 ? -1.046 3.605 -3.942 1.00 96.94 90 PHE A N 1
ATOM 707 C CA . PHE A 1 90 ? -1.422 2.514 -3.045 1.00 96.94 90 PHE A CA 1
ATOM 708 C C . PHE A 1 90 ? -1.020 2.795 -1.595 1.00 96.94 90 PHE A C 1
ATOM 710 O O . PHE A 1 90 ? -1.863 2.659 -0.712 1.00 96.94 90 PHE A O 1
ATOM 717 N N . GLU A 1 91 ? 0.200 3.280 -1.358 1.00 92.50 91 GLU A N 1
ATOM 718 C CA . GLU A 1 91 ? 0.659 3.682 -0.020 1.00 92.50 91 GLU A CA 1
ATOM 719 C C . GLU A 1 91 ? -0.266 4.745 0.595 1.00 92.50 91 GLU A C 1
ATOM 721 O O . GLU A 1 91 ? -0.849 4.533 1.657 1.00 92.50 91 GLU A O 1
ATOM 726 N N . ARG A 1 92 ? -0.571 5.816 -0.150 1.00 93.00 92 ARG A N 1
ATOM 727 C CA . ARG A 1 92 ? -1.508 6.855 0.312 1.00 93.00 92 ARG A CA 1
ATOM 728 C C . ARG A 1 92 ? -2.929 6.347 0.555 1.00 93.00 92 ARG A C 1
ATOM 730 O O . ARG A 1 92 ? -3.666 6.953 1.337 1.00 93.00 92 ARG A O 1
ATOM 737 N N . ALA A 1 93 ? -3.366 5.315 -0.165 1.00 94.88 93 ALA A N 1
ATOM 738 C CA . ALA A 1 93 ? -4.668 4.695 0.063 1.00 94.88 93 ALA A CA 1
ATOM 739 C C . ALA A 1 93 ? -4.671 3.880 1.366 1.00 94.88 93 ALA A C 1
ATOM 741 O O . ALA A 1 93 ? -5.650 3.950 2.110 1.00 94.88 93 ALA A O 1
ATOM 742 N N . ALA A 1 94 ? -3.573 3.182 1.674 1.00 94.00 94 ALA A N 1
ATOM 743 C CA . ALA A 1 94 ? -3.384 2.503 2.953 1.00 94.00 94 ALA A CA 1
ATOM 744 C C . ALA A 1 94 ? -3.347 3.504 4.128 1.00 94.00 94 ALA A C 1
ATOM 746 O O . ALA A 1 94 ? -4.114 3.345 5.075 1.00 94.00 94 ALA A O 1
ATOM 747 N N . ASP A 1 95 ? -2.582 4.598 4.029 1.00 91.12 95 ASP A N 1
ATOM 748 C CA . ASP A 1 95 ? -2.547 5.677 5.039 1.00 91.12 95 ASP A CA 1
ATOM 749 C C . ASP A 1 95 ? -3.937 6.313 5.264 1.00 91.12 95 ASP A C 1
ATOM 751 O O . ASP A 1 95 ? -4.389 6.540 6.391 1.00 91.12 95 ASP A O 1
ATOM 755 N N . GLN A 1 96 ? -4.700 6.549 4.190 1.00 94.69 96 GLN A N 1
ATOM 756 C CA . GLN A 1 96 ? -6.085 7.016 4.323 1.00 94.69 96 GLN A CA 1
ATOM 757 C C . GLN A 1 96 ? -6.981 6.019 5.062 1.00 94.69 96 GLN A C 1
ATOM 759 O O . GLN A 1 96 ? -7.822 6.449 5.853 1.00 94.69 96 GLN A O 1
ATOM 764 N N . ALA A 1 97 ? -6.804 4.716 4.840 1.00 95.94 97 ALA A N 1
ATOM 765 C CA . ALA A 1 97 ? -7.552 3.693 5.559 1.00 95.94 97 ALA A CA 1
ATOM 766 C C . ALA A 1 97 ? -7.260 3.721 7.068 1.00 95.94 97 ALA A C 1
ATOM 768 O O . ALA A 1 97 ? -8.182 3.588 7.873 1.00 95.94 97 ALA A O 1
ATOM 769 N N . ILE A 1 98 ? -6.014 3.991 7.466 1.00 94.06 98 ILE A N 1
ATOM 770 C CA . ILE A 1 98 ? -5.633 4.150 8.878 1.00 94.06 98 ILE A CA 1
ATOM 771 C C . ILE A 1 98 ? -6.375 5.330 9.506 1.00 94.06 98 ILE A C 1
ATOM 773 O O . ILE A 1 98 ? -6.998 5.175 10.555 1.00 94.06 98 ILE A O 1
ATOM 777 N N . ARG A 1 99 ? -6.425 6.485 8.831 1.00 94.69 99 ARG A N 1
ATOM 778 C CA . ARG A 1 99 ? -7.201 7.647 9.312 1.00 94.69 99 ARG A CA 1
ATOM 779 C C . ARG A 1 99 ? -8.698 7.352 9.466 1.00 94.69 99 ARG A C 1
ATOM 781 O O . ARG A 1 99 ? -9.348 7.867 10.384 1.00 94.69 99 ARG A O 1
ATOM 788 N N . ILE A 1 100 ? -9.264 6.538 8.574 1.00 96.25 100 ILE A N 1
ATOM 789 C CA . ILE A 1 100 ? -10.656 6.077 8.686 1.00 96.25 100 ILE A CA 1
ATOM 790 C C . ILE A 1 100 ? -10.809 5.184 9.923 1.00 96.25 100 ILE A C 1
ATOM 792 O O . ILE A 1 100 ? -11.734 5.387 10.708 1.00 96.25 100 ILE A O 1
ATOM 796 N N . ALA A 1 101 ? -9.883 4.253 10.147 1.00 96.06 101 ALA A N 1
ATOM 797 C CA . ALA A 1 101 ? -9.902 3.358 11.297 1.00 96.06 101 ALA A CA 1
ATOM 798 C C . ALA A 1 101 ? -9.743 4.100 12.637 1.00 96.06 101 ALA A C 1
ATOM 800 O O . ALA A 1 101 ? -10.471 3.817 13.584 1.00 96.06 101 ALA A O 1
ATOM 801 N N . GLU A 1 102 ? -8.882 5.117 12.720 1.00 95.31 102 GLU A N 1
ATOM 802 C CA . GLU A 1 102 ? -8.786 6.001 13.895 1.00 95.31 102 GLU A CA 1
ATOM 803 C C . GLU A 1 102 ? -10.112 6.709 14.196 1.00 95.31 102 GLU A C 1
ATOM 805 O O . GLU A 1 102 ? -10.523 6.843 15.353 1.00 95.31 102 GLU A O 1
ATOM 810 N N . SER A 1 103 ? -10.809 7.142 13.142 1.00 96.00 103 SER A N 1
ATOM 811 C CA . SER A 1 103 ? -12.139 7.739 13.265 1.00 96.00 103 SER A CA 1
ATOM 812 C C . SER A 1 103 ? -13.171 6.711 13.741 1.00 96.00 103 SER A C 1
ATOM 814 O O . SER A 1 103 ? -14.017 7.049 14.569 1.00 96.00 103 SER A O 1
ATOM 816 N N . ALA A 1 104 ? -13.071 5.458 13.285 1.00 96.81 104 ALA A N 1
ATOM 817 C CA . ALA A 1 104 ? -13.903 4.347 13.744 1.00 96.81 104 ALA A CA 1
ATOM 818 C C . ALA A 1 104 ? -13.666 4.013 15.226 1.00 96.81 104 ALA A C 1
ATOM 820 O O . ALA A 1 104 ? -14.626 3.863 15.975 1.00 96.81 104 ALA A O 1
ATOM 821 N N . ILE A 1 105 ? -12.409 3.982 15.690 1.00 96.62 105 ILE A N 1
ATOM 822 C CA . ILE A 1 105 ? -12.091 3.769 17.114 1.00 96.62 105 ILE A CA 1
ATOM 823 C C . ILE A 1 105 ? -12.778 4.828 17.966 1.00 96.62 105 ILE A C 1
ATOM 825 O O . ILE A 1 105 ? -13.426 4.497 18.959 1.00 96.62 105 ILE A O 1
ATOM 829 N N . TYR A 1 106 ? -12.679 6.094 17.562 1.00 96.75 106 TYR A N 1
ATOM 830 C CA . TYR A 1 106 ? -13.337 7.179 18.278 1.00 96.75 106 TYR A CA 1
ATOM 831 C C . TYR A 1 106 ? -14.863 7.039 18.262 1.00 96.75 106 TYR A C 1
ATOM 833 O O . TYR A 1 106 ? -15.500 7.275 19.286 1.00 96.75 106 TYR A O 1
ATOM 841 N N . LEU A 1 107 ? -15.445 6.628 17.132 1.00 96.50 107 LEU A N 1
ATOM 842 C CA . LEU A 1 107 ? -16.884 6.404 16.999 1.00 96.50 107 LEU A CA 1
ATOM 843 C C . LEU A 1 107 ? -17.391 5.313 17.958 1.00 96.50 107 LEU A C 1
ATOM 845 O O . LEU A 1 107 ? -18.397 5.524 18.627 1.00 96.50 107 LEU A O 1
ATOM 849 N N . VAL A 1 108 ? -16.687 4.182 18.040 1.00 96.56 108 VAL A N 1
ATOM 850 C CA . VAL A 1 108 ? -17.107 3.004 18.820 1.00 96.56 108 VAL A CA 1
ATOM 851 C C . VAL A 1 108 ? -16.796 3.156 20.310 1.00 96.56 108 VAL A C 1
ATOM 853 O O . VAL A 1 108 ? -17.602 2.792 21.163 1.00 96.56 108 VAL A O 1
ATOM 856 N N . THR A 1 109 ? -15.618 3.686 20.645 1.00 96.44 109 THR A N 1
ATOM 857 C CA . THR A 1 109 ? -15.115 3.708 22.031 1.00 96.44 109 THR A CA 1
ATOM 858 C C . THR A 1 109 ? -15.306 5.053 22.733 1.00 96.44 109 THR A C 1
ATOM 860 O O . THR A 1 109 ? -15.274 5.116 23.959 1.00 96.44 109 THR A O 1
ATOM 863 N N . GLY A 1 110 ? -15.481 6.142 21.978 1.00 96.75 110 GLY A N 1
ATOM 864 C CA . GLY A 1 110 ? -15.453 7.513 22.497 1.00 96.75 110 GLY A CA 1
ATOM 865 C C . GLY A 1 110 ? -14.047 8.047 22.806 1.00 96.75 110 GLY A C 1
ATOM 866 O O . GLY A 1 110 ? -13.909 9.212 23.188 1.00 96.75 110 GLY A O 1
ATOM 867 N N . GLU A 1 111 ? -12.997 7.243 22.617 1.00 93.94 111 GLU A N 1
ATOM 868 C CA . GLU A 1 111 ? -11.606 7.607 22.886 1.00 93.94 111 GLU A CA 1
ATOM 869 C C . GLU A 1 111 ? -10.817 7.787 21.586 1.00 93.94 111 GLU A C 1
ATOM 871 O O . GLU A 1 111 ? -10.973 7.042 20.620 1.00 93.94 111 GLU A O 1
ATOM 876 N N . ARG A 1 112 ? -9.942 8.799 21.534 1.00 90.75 112 ARG A N 1
ATOM 877 C CA . ARG A 1 112 ? -9.028 8.955 20.396 1.00 90.75 112 ARG A CA 1
ATOM 878 C C . ARG A 1 112 ? -7.792 8.086 20.607 1.00 90.75 112 ARG A C 1
ATOM 880 O O . ARG A 1 112 ? -6.989 8.375 21.490 1.00 90.75 112 ARG A O 1
ATOM 887 N N . LYS A 1 113 ? -7.606 7.096 19.736 1.00 89.56 113 LYS A N 1
ATOM 888 C CA . LYS A 1 113 ? -6.353 6.350 19.564 1.00 89.56 113 LYS A CA 1
ATOM 889 C C . LYS A 1 113 ? -5.745 6.753 18.223 1.00 89.56 113 LYS A C 1
ATOM 891 O O . LYS A 1 113 ? -6.460 6.813 17.228 1.00 89.56 113 LYS A O 1
ATOM 896 N N . LYS A 1 114 ? -4.447 7.052 18.223 1.00 87.00 114 LYS A N 1
ATOM 897 C CA . LYS A 1 114 ? -3.670 7.278 17.003 1.00 87.00 114 LYS A CA 1
ATOM 898 C C . LYS A 1 114 ? -2.889 6.003 16.693 1.00 87.00 114 LYS A C 1
ATOM 900 O O . LYS A 1 114 ? -2.265 5.453 17.601 1.00 87.00 114 LYS A O 1
ATOM 905 N N . LEU A 1 115 ? -2.984 5.541 15.457 1.00 85.62 115 LEU A N 1
ATOM 906 C CA . LEU A 1 115 ? -2.310 4.358 14.937 1.00 85.62 115 LEU A CA 1
ATOM 907 C C . LEU A 1 115 ? -1.016 4.783 14.216 1.00 85.62 115 LEU A C 1
ATOM 909 O O . LEU A 1 115 ? -0.804 5.970 13.950 1.00 85.62 115 LEU A O 1
ATOM 913 N N . GLY A 1 116 ? -0.115 3.832 13.970 1.00 71.94 116 GLY A N 1
ATOM 914 C CA . GLY A 1 116 ? 1.079 4.047 13.134 1.00 71.94 116 GLY A CA 1
ATOM 915 C C . GLY A 1 116 ? 2.323 4.570 13.862 1.00 71.94 116 GLY A C 1
ATOM 916 O O . GLY A 1 116 ? 3.333 4.908 13.249 1.00 71.94 116 GLY A O 1
ATOM 917 N N . PHE A 1 117 ? 2.309 4.614 15.199 1.00 66.00 117 PHE A N 1
ATOM 918 C CA . PHE A 1 117 ? 3.497 4.983 15.987 1.00 66.00 117 PHE A CA 1
ATOM 919 C C . PHE A 1 117 ? 4.371 3.799 16.407 1.00 66.00 117 PHE A C 1
ATOM 921 O O . PHE A 1 117 ? 5.500 4.012 16.847 1.00 66.00 117 PHE A O 1
ATOM 928 N N . ALA A 1 118 ? 3.881 2.563 16.294 1.00 59.28 118 ALA A N 1
ATOM 929 C CA . ALA A 1 118 ? 4.620 1.384 16.742 1.00 59.28 118 ALA A CA 1
ATOM 930 C C . ALA A 1 118 ? 5.829 1.041 15.846 1.00 59.28 118 ALA A C 1
ATOM 932 O O . ALA A 1 118 ? 6.769 0.406 16.324 1.00 59.28 118 ALA A O 1
ATOM 933 N N . TYR A 1 119 ? 5.828 1.483 14.580 1.00 52.72 119 TYR A N 1
ATOM 934 C CA . TYR A 1 119 ? 6.804 1.059 13.565 1.00 52.72 119 TYR A CA 1
ATOM 935 C C . TYR A 1 119 ? 7.633 2.183 12.913 1.00 52.72 119 TYR A C 1
ATOM 937 O O . TYR A 1 119 ? 8.548 1.872 12.150 1.00 52.72 119 TYR A O 1
ATOM 945 N N . LYS A 1 120 ? 7.410 3.469 13.232 1.00 50.03 120 LYS A N 1
ATOM 946 C CA . LYS A 1 120 ? 8.229 4.568 12.680 1.00 50.03 120 LYS A CA 1
ATOM 947 C C . LYS A 1 120 ? 9.630 4.615 13.316 1.00 50.03 120 LYS A C 1
ATOM 949 O O . LYS A 1 120 ? 9.825 5.166 14.399 1.00 50.03 120 LYS A O 1
ATOM 954 N N . GLY A 1 121 ? 10.605 4.008 12.635 1.00 43.78 121 GLY A N 1
ATOM 955 C CA . GLY A 1 121 ? 12.043 4.147 12.893 1.00 43.78 121 GLY A CA 1
ATOM 956 C C . GLY A 1 121 ? 12.603 5.514 12.463 1.00 43.78 121 GLY A C 1
ATOM 957 O O . GLY A 1 121 ? 11.976 6.249 11.712 1.00 43.78 121 GLY A O 1
ATOM 958 N N . VAL A 1 122 ? 13.795 5.855 12.961 1.00 39.66 122 VAL A N 1
ATOM 959 C CA . VAL A 1 122 ? 14.393 7.211 13.041 1.00 39.66 122 VAL A CA 1
ATOM 960 C C . VAL A 1 122 ? 14.825 7.848 11.698 1.00 39.66 122 VAL A C 1
ATOM 962 O O . VAL A 1 122 ? 15.220 9.009 11.691 1.00 39.66 122 VAL A O 1
ATOM 965 N N . ASP A 1 123 ? 14.684 7.173 10.558 1.00 43.47 123 ASP A N 1
ATOM 966 C CA . ASP A 1 123 ? 15.185 7.653 9.256 1.00 43.47 123 ASP A CA 1
ATOM 967 C C . ASP A 1 123 ? 14.057 7.867 8.228 1.00 43.47 123 ASP A C 1
ATOM 969 O O . ASP A 1 123 ? 14.121 7.385 7.097 1.00 43.47 123 ASP A O 1
ATOM 973 N N . ASP A 1 124 ? 12.998 8.584 8.617 1.00 50.06 124 ASP A N 1
ATOM 974 C CA . ASP A 1 124 ? 11.876 8.898 7.728 1.00 50.06 124 ASP A CA 1
ATOM 975 C C . ASP A 1 124 ? 12.259 10.016 6.732 1.00 50.06 124 ASP A C 1
ATOM 977 O O . ASP A 1 124 ? 12.021 11.203 6.946 1.00 50.06 124 ASP A O 1
ATOM 981 N N . ILE A 1 125 ? 12.916 9.637 5.629 1.00 46.88 125 ILE A N 1
ATOM 982 C CA . ILE A 1 125 ? 13.188 10.533 4.487 1.00 46.88 125 ILE A CA 1
ATOM 983 C C . ILE A 1 125 ? 11.910 10.739 3.647 1.00 46.88 125 ILE A C 1
ATOM 985 O O . ILE A 1 125 ? 11.928 11.533 2.704 1.00 46.88 125 ILE A O 1
ATOM 989 N N . SER A 1 126 ? 10.793 10.062 3.970 1.00 51.94 126 SER A N 1
ATOM 990 C CA . SER A 1 126 ? 9.528 10.263 3.254 1.00 51.94 126 SER A CA 1
ATOM 991 C C . SER A 1 126 ? 9.087 11.723 3.355 1.00 51.94 126 SER A C 1
ATOM 993 O O . SER A 1 126 ? 8.762 12.302 2.322 1.00 51.94 126 SER A O 1
ATOM 995 N N . ASP A 1 127 ? 9.271 12.356 4.522 1.00 46.94 127 ASP A N 1
ATOM 996 C CA . ASP A 1 127 ? 9.008 13.780 4.771 1.00 46.94 127 ASP A CA 1
ATOM 997 C C . ASP A 1 127 ? 9.870 14.732 3.922 1.00 46.94 127 ASP A C 1
ATOM 999 O O . ASP A 1 127 ? 9.452 15.851 3.626 1.00 46.94 127 ASP A O 1
ATOM 1003 N N . LEU A 1 128 ? 11.049 14.302 3.456 1.00 45.09 128 LEU A N 1
ATOM 1004 C CA . LEU A 1 128 ? 11.913 15.118 2.592 1.00 45.09 128 LEU A CA 1
ATOM 1005 C C . LEU A 1 128 ? 11.450 15.134 1.122 1.00 45.09 128 LEU A C 1
ATOM 1007 O O . LEU A 1 128 ? 11.913 15.963 0.338 1.00 45.09 128 LEU A O 1
ATOM 1011 N N . LEU A 1 129 ? 10.550 14.221 0.743 1.00 43.53 129 LEU A N 1
ATOM 1012 C CA . LEU A 1 129 ? 9.948 14.110 -0.590 1.00 43.53 129 LEU A CA 1
ATOM 1013 C C . LEU A 1 129 ? 8.499 14.642 -0.635 1.00 43.53 129 LEU A C 1
ATOM 1015 O O . LEU A 1 129 ? 7.836 14.477 -1.659 1.00 43.53 129 LEU A O 1
ATOM 1019 N N . ILE A 1 130 ? 7.995 15.244 0.453 1.00 47.56 130 ILE A N 1
ATOM 1020 C CA . ILE A 1 130 ? 6.580 15.641 0.612 1.00 47.56 130 ILE A CA 1
ATOM 1021 C C . ILE A 1 130 ? 6.197 16.967 -0.079 1.00 47.56 130 ILE A C 1
ATOM 1023 O O . ILE A 1 130 ? 5.008 17.201 -0.277 1.00 47.56 130 ILE A O 1
ATOM 1027 N N . ASP A 1 131 ? 7.141 17.787 -0.551 1.00 34.84 131 ASP A N 1
ATOM 1028 C CA . ASP A 1 131 ? 6.839 19.136 -1.078 1.00 34.84 131 ASP A CA 1
ATOM 1029 C C . ASP A 1 131 ? 6.921 19.301 -2.618 1.00 34.84 131 ASP A C 1
ATOM 1031 O O . ASP A 1 131 ? 7.353 20.349 -3.108 1.00 34.84 131 ASP A O 1
ATOM 1035 N N . ILE A 1 132 ? 6.487 18.307 -3.410 1.00 35.03 132 ILE A N 1
ATOM 1036 C CA . ILE A 1 132 ? 6.222 18.492 -4.860 1.00 35.03 132 ILE A CA 1
ATOM 1037 C C . ILE A 1 132 ? 4.896 17.853 -5.273 1.00 35.03 132 ILE A C 1
ATOM 1039 O O . ILE A 1 132 ? 4.701 16.650 -4.986 1.00 35.03 132 ILE A O 1
#